Protein AF-A0A2D4KUV8-F1 (afdb_monomer_lite)

Structure (mmCIF, N/CA/C/O backbone):
data_AF-A0A2D4KUV8-F1
#
_entry.id   AF-A0A2D4KUV8-F1
#
loop_
_atom_site.group_PDB
_atom_site.id
_atom_site.type_symbol
_atom_site.label_atom_id
_atom_site.label_alt_id
_atom_site.label_comp_id
_atom_site.label_asym_id
_atom_site.label_entity_id
_atom_site.label_seq_id
_atom_site.pdbx_PDB_ins_code
_atom_site.Cartn_x
_atom_site.Cartn_y
_atom_site.Cartn_z
_atom_site.occupancy
_atom_site.B_iso_or_equiv
_atom_site.auth_seq_id
_atom_site.auth_comp_id
_atom_site.auth_asym_id
_atom_site.auth_atom_id
_atom_site.pdbx_PDB_model_num
ATOM 1 N N . LEU A 1 1 ? 10.136 -11.505 -9.292 1.00 86.12 1 LEU A N 1
ATOM 2 C CA . LEU A 1 1 ? 10.443 -11.814 -10.710 1.00 86.12 1 LEU A CA 1
ATOM 3 C C . LEU A 1 1 ? 11.709 -11.062 -11.087 1.00 86.12 1 LEU A C 1
ATOM 5 O O . LEU A 1 1 ? 11.709 -9.842 -10.9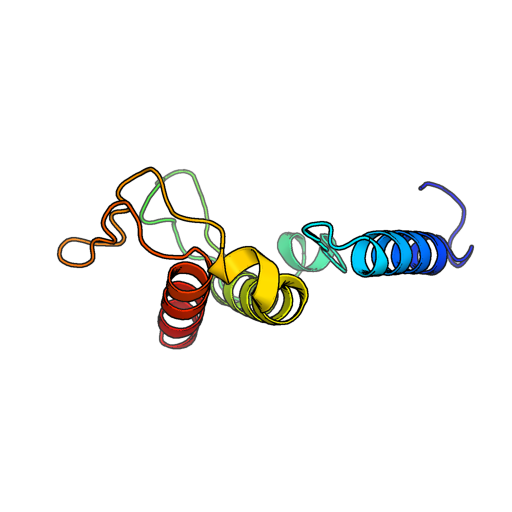74 1.00 86.12 1 LEU A O 1
ATOM 9 N N . TYR A 1 2 ? 12.777 -11.758 -11.469 1.00 92.88 2 TYR A N 1
ATOM 10 C CA . TYR A 1 2 ? 14.025 -11.137 -11.931 1.00 92.88 2 TYR A CA 1
ATOM 11 C C . TYR A 1 2 ? 14.192 -11.373 -13.438 1.00 92.88 2 TYR A C 1
ATOM 13 O O . TYR A 1 2 ? 13.542 -12.250 -13.998 1.00 92.88 2 TYR A O 1
ATOM 21 N N . GLY A 1 3 ? 15.003 -10.554 -14.106 1.00 93.31 3 GLY A N 1
ATOM 22 C CA . GLY A 1 3 ? 15.257 -10.666 -15.545 1.00 93.31 3 GLY A CA 1
ATOM 23 C C . GLY A 1 3 ? 15.629 -9.325 -16.168 1.00 93.31 3 GLY A C 1
ATOM 24 O O . GLY A 1 3 ? 15.427 -8.277 -15.546 1.00 93.31 3 GLY A O 1
ATOM 25 N N . GLU A 1 4 ? 16.121 -9.348 -17.404 1.00 95.00 4 GLU A N 1
ATOM 26 C CA . GLU A 1 4 ? 16.607 -8.166 -18.133 1.00 95.00 4 GLU A CA 1
ATOM 27 C C . GLU A 1 4 ? 15.555 -7.058 -18.254 1.00 95.00 4 GLU A C 1
ATOM 29 O O . GLU A 1 4 ? 14.352 -7.295 -18.107 1.00 95.00 4 GLU A O 1
ATOM 34 N N . LYS A 1 5 ? 15.976 -5.817 -18.501 1.00 91.12 5 LYS A N 1
ATOM 35 C CA . LYS A 1 5 ? 15.036 -4.697 -18.644 1.00 91.12 5 LYS A CA 1
ATOM 36 C C . LYS A 1 5 ? 14.046 -4.982 -19.787 1.00 91.12 5 LYS A C 1
ATOM 38 O O . LYS A 1 5 ? 14.404 -5.576 -20.792 1.00 91.12 5 LYS A O 1
ATOM 43 N N . THR A 1 6 ? 12.784 -4.589 -19.605 1.00 89.56 6 THR A N 1
ATOM 44 C CA . THR A 1 6 ? 11.735 -4.706 -20.645 1.00 89.56 6 THR A CA 1
ATOM 45 C C . THR A 1 6 ? 11.283 -6.142 -20.983 1.00 89.56 6 THR A C 1
ATOM 47 O O . THR A 1 6 ? 10.494 -6.345 -21.892 1.00 89.56 6 THR A O 1
ATOM 50 N N . THR A 1 7 ? 11.637 -7.148 -20.178 1.00 92.56 7 THR A N 1
ATOM 51 C CA . THR A 1 7 ? 11.179 -8.551 -20.349 1.00 92.56 7 THR A CA 1
ATOM 52 C C . THR A 1 7 ? 9.745 -8.841 -19.868 1.00 92.56 7 THR A C 1
ATOM 54 O O . THR A 1 7 ? 9.396 -9.981 -19.588 1.00 92.56 7 THR A O 1
ATOM 57 N N . GLY A 1 8 ? 8.894 -7.823 -19.698 1.00 92.81 8 GLY A N 1
ATOM 58 C CA . GLY A 1 8 ? 7.480 -8.029 -19.336 1.00 92.81 8 GLY A CA 1
ATOM 59 C C . GLY A 1 8 ? 7.202 -8.478 -17.892 1.00 92.81 8 GLY A C 1
ATOM 60 O O . GLY A 1 8 ? 6.067 -8.815 -17.574 1.00 92.81 8 GLY A O 1
ATOM 61 N N . LYS A 1 9 ? 8.185 -8.441 -16.981 1.00 94.62 9 LYS A N 1
ATOM 62 C CA . LYS A 1 9 ? 8.012 -8.821 -15.557 1.00 94.62 9 LYS A CA 1
ATOM 63 C C . LYS A 1 9 ? 6.796 -8.167 -14.889 1.00 94.62 9 LYS A C 1
ATOM 65 O O . LYS A 1 9 ? 6.044 -8.837 -14.187 1.00 94.62 9 LYS A O 1
ATOM 70 N N . THR A 1 10 ? 6.596 -6.871 -15.128 1.00 92.44 10 THR A N 1
ATOM 71 C CA . THR A 1 10 ? 5.448 -6.121 -14.596 1.00 92.44 10 THR A CA 1
ATOM 72 C C . THR A 1 10 ? 4.126 -6.626 -15.172 1.00 92.44 10 THR A C 1
ATOM 74 O O . THR A 1 10 ? 3.143 -6.717 -14.446 1.00 92.44 10 THR A O 1
ATOM 77 N N . MET A 1 11 ? 4.107 -7.016 -16.450 1.00 94.06 11 MET A N 1
ATOM 78 C CA . MET A 1 11 ? 2.919 -7.572 -17.102 1.00 94.06 11 MET A CA 1
ATOM 79 C C . MET A 1 11 ? 2.534 -8.921 -16.494 1.00 94.06 11 MET A C 1
ATOM 81 O O . MET A 1 11 ? 1.366 -9.149 -16.194 1.00 94.06 11 MET A O 1
ATOM 85 N N . VAL A 1 12 ? 3.520 -9.788 -16.241 1.00 94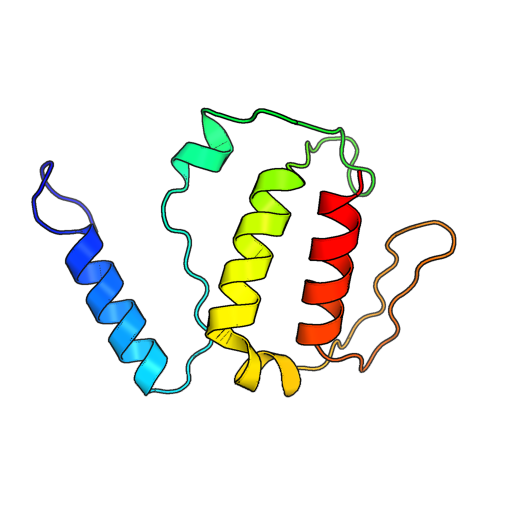.88 12 VAL A N 1
ATOM 86 C CA . VAL A 1 12 ? 3.292 -11.077 -15.571 1.00 94.88 12 VAL A CA 1
ATOM 87 C C . VAL A 1 12 ? 2.741 -10.862 -14.161 1.00 94.88 12 VAL A C 1
ATOM 89 O O . VAL A 1 12 ? 1.760 -11.498 -13.788 1.00 94.88 12 VAL A O 1
ATOM 92 N N . LEU A 1 13 ? 3.309 -9.923 -13.396 1.00 93.88 13 LEU A N 1
ATOM 93 C CA . LEU A 1 13 ? 2.782 -9.576 -12.074 1.00 93.88 13 LEU A CA 1
ATOM 94 C C . LEU A 1 13 ? 1.331 -9.074 -12.156 1.00 93.88 13 LEU A C 1
ATOM 96 O O . LEU A 1 13 ? 0.491 -9.523 -11.382 1.00 93.88 13 LEU A O 1
ATOM 100 N N . CYS A 1 14 ? 1.026 -8.186 -13.105 1.00 93.44 14 CYS A N 1
ATOM 101 C CA . CYS A 1 14 ? -0.326 -7.670 -13.318 1.00 93.44 14 CYS A CA 1
ATOM 102 C C . CYS A 1 14 ? -1.314 -8.790 -13.685 1.00 93.44 14 CYS A C 1
ATOM 104 O O . CYS A 1 14 ? -2.423 -8.833 -13.154 1.00 93.44 14 CYS A O 1
ATOM 106 N N . HIS A 1 15 ? -0.891 -9.746 -14.517 1.00 95.06 15 HIS A N 1
ATOM 107 C CA . HIS A 1 15 ? -1.695 -10.915 -14.863 1.00 95.06 15 HIS A CA 1
ATOM 108 C C . HIS A 1 15 ? -2.026 -11.769 -13.631 1.00 95.06 15 HIS A C 1
ATOM 110 O O . HIS A 1 15 ? -3.191 -12.110 -13.420 1.00 95.06 15 HIS A O 1
ATOM 116 N N . THR A 1 16 ? -1.036 -12.051 -12.778 1.00 94.69 16 THR A N 1
ATOM 117 C CA . THR A 1 16 ? -1.250 -12.785 -11.520 1.00 94.69 16 THR A CA 1
ATOM 118 C C . THR A 1 16 ? -2.178 -12.024 -10.578 1.00 94.69 16 THR A C 1
ATOM 120 O O . THR A 1 16 ? -3.095 -12.614 -10.013 1.00 94.69 16 THR A O 1
ATOM 123 N N . VAL A 1 17 ? -1.993 -10.708 -10.441 1.00 94.19 17 VAL A N 1
ATOM 124 C CA . VAL A 1 17 ? -2.866 -9.857 -9.619 1.00 94.19 17 VAL A CA 1
ATOM 125 C C . VAL A 1 17 ? -4.309 -9.916 -10.117 1.00 94.19 17 VAL A C 1
ATOM 127 O O . VAL A 1 17 ? -5.219 -10.124 -9.320 1.00 94.19 17 VAL A O 1
ATOM 130 N N . HIS A 1 18 ? -4.530 -9.800 -11.426 1.00 94.25 18 HIS A N 1
ATOM 131 C CA . HIS A 1 18 ? -5.862 -9.905 -12.019 1.00 94.25 18 HIS A CA 1
ATOM 132 C C . HIS A 1 18 ? -6.480 -11.300 -11.829 1.00 94.25 18 HIS A C 1
ATOM 134 O O . HIS A 1 18 ? -7.677 -11.411 -11.561 1.00 94.25 18 HIS A O 1
ATOM 140 N N . TYR A 1 19 ? -5.683 -12.367 -11.917 1.00 95.44 19 TYR A N 1
ATOM 141 C CA . TYR A 1 19 ? -6.151 -13.716 -11.605 1.00 95.44 19 TYR A CA 1
ATOM 142 C C . TYR A 1 19 ? -6.615 -13.828 -10.144 1.00 95.44 19 TYR A C 1
ATOM 144 O O . TYR A 1 19 ? -7.730 -14.282 -9.893 1.00 95.44 19 TYR A O 1
ATOM 152 N N . CYS A 1 20 ? -5.821 -13.335 -9.188 1.00 93.62 20 CYS A N 1
ATOM 153 C CA . CYS A 1 20 ? -6.197 -13.303 -7.771 1.00 93.62 20 CYS A CA 1
ATOM 154 C C . CYS A 1 20 ? -7.434 -12.424 -7.513 1.00 93.62 20 CYS A C 1
ATOM 156 O O . CYS A 1 20 ? -8.290 -12.792 -6.708 1.00 93.62 20 CYS A O 1
ATOM 158 N N . ALA A 1 21 ? -7.575 -11.309 -8.238 1.00 91.38 21 ALA A N 1
ATOM 159 C CA . ALA A 1 21 ? -8.749 -10.440 -8.163 1.00 91.38 21 ALA A CA 1
ATOM 160 C C . ALA A 1 21 ? -10.040 -11.186 -8.502 1.00 91.38 21 ALA A C 1
ATOM 162 O O . ALA A 1 21 ? -11.038 -11.058 -7.797 1.00 91.38 21 ALA A O 1
ATOM 163 N N . ARG A 1 22 ? -10.011 -12.013 -9.555 1.00 92.81 22 ARG A N 1
ATOM 164 C CA . ARG A 1 22 ? -11.167 -12.827 -9.961 1.00 92.81 22 ARG A CA 1
ATOM 165 C C . ARG A 1 22 ? -11.543 -13.895 -8.938 1.00 92.81 22 ARG A C 1
ATOM 167 O O . ARG A 1 22 ? -12.694 -14.310 -8.907 1.00 92.81 22 ARG A O 1
ATOM 174 N N . GLN A 1 23 ? -10.594 -14.322 -8.111 1.00 93.06 23 GLN A N 1
ATOM 175 C CA . GLN A 1 23 ? -10.813 -15.307 -7.051 1.00 93.06 23 GLN A CA 1
ATOM 176 C C . GLN A 1 23 ? -11.286 -14.671 -5.731 1.00 93.06 23 GLN A C 1
ATOM 178 O O . GLN A 1 23 ? -11.381 -15.370 -4.726 1.00 93.06 23 GLN A O 1
ATOM 183 N N . ASN A 1 24 ? -11.582 -13.364 -5.711 1.00 90.25 24 ASN A N 1
ATOM 184 C CA . ASN A 1 24 ? -11.959 -12.597 -4.516 1.00 90.25 24 ASN A CA 1
ATOM 185 C C . ASN A 1 24 ? -10.891 -12.593 -3.409 1.00 90.25 24 ASN A C 1
ATOM 187 O O . ASN A 1 24 ? -11.212 -12.623 -2.220 1.00 90.25 24 ASN A O 1
ATOM 191 N N . TRP A 1 25 ? -9.611 -12.552 -3.781 1.00 92.44 25 TRP A N 1
ATOM 192 C CA . TRP A 1 25 ? -8.530 -12.377 -2.811 1.00 92.44 25 TRP A CA 1
ATOM 193 C C . TRP A 1 25 ? -8.352 -10.898 -2.464 1.00 92.44 25 TRP A C 1
ATOM 195 O O . TRP A 1 25 ? -8.621 -10.024 -3.287 1.00 92.44 25 TRP A O 1
ATOM 205 N N . VAL A 1 26 ? -7.845 -10.615 -1.260 1.00 91.06 26 VAL A N 1
ATOM 206 C CA . VAL A 1 26 ? -7.421 -9.258 -0.887 1.00 91.06 26 VAL A CA 1
ATOM 207 C C . VAL A 1 26 ? -6.100 -8.947 -1.587 1.00 91.06 26 VAL A C 1
ATOM 209 O O . VAL A 1 26 ? -5.100 -9.639 -1.395 1.00 91.06 26 VAL A O 1
ATOM 212 N N . ILE A 1 27 ? -6.095 -7.898 -2.403 1.00 92.62 27 ILE A N 1
ATOM 213 C CA . ILE A 1 27 ? -4.956 -7.497 -3.223 1.00 92.62 27 ILE A CA 1
ATOM 214 C C . ILE A 1 27 ? -4.242 -6.321 -2.574 1.00 92.62 27 ILE A C 1
ATOM 216 O O . ILE A 1 27 ? -4.762 -5.208 -2.510 1.00 92.62 27 ILE A O 1
ATOM 220 N N . VAL A 1 28 ? -2.995 -6.547 -2.184 1.00 92.62 28 VAL A N 1
ATOM 221 C CA . VAL A 1 28 ? -2.080 -5.501 -1.724 1.00 92.62 28 VAL A CA 1
ATOM 222 C C . VAL A 1 28 ? -1.062 -5.266 -2.837 1.00 92.62 28 VAL A C 1
ATOM 224 O O . VAL A 1 28 ? -0.029 -5.930 -2.904 1.00 92.62 28 VAL A O 1
ATOM 227 N N . HIS A 1 29 ? -1.384 -4.371 -3.773 1.00 92.19 29 HIS A N 1
ATOM 228 C CA . HIS A 1 29 ? -0.506 -4.064 -4.902 1.00 92.19 29 HIS A CA 1
ATOM 229 C C . HIS A 1 29 ? 0.278 -2.771 -4.660 1.00 92.19 29 HIS A C 1
ATOM 231 O O . HIS A 1 29 ? -0.300 -1.730 -4.351 1.00 92.19 29 HIS A O 1
ATOM 237 N N . ILE A 1 30 ? 1.599 -2.840 -4.832 1.00 91.19 30 ILE A N 1
ATOM 238 C CA . ILE A 1 30 ? 2.502 -1.686 -4.813 1.00 91.19 30 ILE A CA 1
ATOM 239 C C . ILE A 1 30 ? 3.074 -1.549 -6.231 1.00 91.19 30 ILE A C 1
ATOM 241 O O . ILE A 1 30 ? 3.818 -2.437 -6.656 1.00 91.19 30 ILE A O 1
ATOM 245 N N . PRO A 1 31 ? 2.710 -0.495 -6.985 1.00 86.94 31 PRO A N 1
ATOM 246 C CA . PRO A 1 31 ? 3.080 -0.377 -8.394 1.00 86.94 31 PRO A CA 1
ATOM 247 C C . PRO A 1 31 ? 4.575 -0.096 -8.594 1.00 86.94 31 PRO A C 1
ATOM 249 O O . PRO A 1 31 ? 5.189 -0.669 -9.492 1.00 86.94 31 PRO A O 1
ATOM 252 N N . ASP A 1 32 ? 5.170 0.754 -7.754 1.00 87.38 32 ASP A N 1
ATOM 253 C CA . ASP A 1 32 ? 6.606 1.025 -7.769 1.00 87.38 32 ASP A CA 1
ATOM 254 C C . ASP A 1 32 ? 7.094 1.465 -6.383 1.00 87.38 32 ASP A C 1
ATOM 256 O O . ASP A 1 32 ? 6.766 2.551 -5.911 1.00 87.38 32 ASP A O 1
ATOM 260 N N . ALA A 1 33 ? 7.910 0.627 -5.743 1.00 89.00 33 ALA A N 1
ATOM 261 C CA . ALA A 1 33 ? 8.504 0.936 -4.444 1.00 89.00 33 ALA A CA 1
ATOM 262 C C . ALA A 1 33 ? 9.574 2.041 -4.522 1.00 89.00 33 ALA A C 1
ATOM 264 O O . ALA A 1 33 ? 9.888 2.665 -3.511 1.00 89.00 33 ALA A O 1
ATOM 265 N N . HIS A 1 34 ? 10.137 2.322 -5.705 1.00 87.88 34 HIS A N 1
ATOM 266 C CA . HIS A 1 34 ? 11.152 3.369 -5.845 1.00 87.88 34 HIS A CA 1
ATOM 267 C C . HIS A 1 34 ? 10.583 4.767 -5.601 1.00 87.88 34 HIS A C 1
ATOM 269 O O . HIS A 1 34 ? 11.328 5.642 -5.158 1.00 87.88 34 HIS A O 1
ATOM 275 N N . LEU A 1 35 ? 9.287 4.976 -5.855 1.00 85.31 35 LEU A N 1
ATOM 276 C CA . LEU A 1 35 ? 8.616 6.253 -5.604 1.00 85.31 35 LEU A CA 1
ATOM 277 C C . LEU A 1 35 ? 8.683 6.638 -4.123 1.00 85.31 35 LEU A C 1
ATOM 279 O O . LEU A 1 35 ? 8.947 7.795 -3.813 1.00 85.31 35 LEU A O 1
ATOM 283 N N . TRP A 1 36 ? 8.554 5.657 -3.228 1.00 87.12 36 TRP A N 1
ATOM 284 C CA . TRP A 1 36 ? 8.574 5.861 -1.777 1.00 87.12 36 TRP A CA 1
ATOM 285 C C . TRP A 1 36 ? 9.977 6.090 -1.209 1.00 87.12 36 TRP A C 1
ATOM 287 O O . TRP A 1 36 ? 10.118 6.558 -0.086 1.00 87.12 36 TRP A O 1
ATOM 297 N N . VAL A 1 37 ? 11.027 5.761 -1.967 1.00 86.12 37 VAL A N 1
ATOM 298 C CA . VAL A 1 37 ? 12.417 5.839 -1.484 1.00 86.12 37 VAL A CA 1
ATOM 299 C C . VAL A 1 37 ? 13.189 6.994 -2.119 1.00 86.12 37 VAL A C 1
ATOM 301 O O . VAL A 1 37 ? 14.057 7.573 -1.472 1.00 86.12 37 VAL A O 1
ATOM 304 N N . LYS A 1 38 ? 12.924 7.323 -3.390 1.00 82.12 38 LYS A N 1
ATOM 305 C CA . LYS A 1 38 ? 13.761 8.262 -4.159 1.00 82.12 38 LYS A CA 1
ATOM 306 C C . LYS A 1 38 ? 13.166 9.658 -4.330 1.00 82.12 38 LYS A C 1
ATOM 308 O O . LYS A 1 38 ? 13.934 10.604 -4.441 1.00 82.12 38 LYS A O 1
ATOM 313 N N . ASN A 1 39 ? 11.840 9.795 -4.367 1.00 71.38 39 ASN A N 1
ATOM 314 C CA . ASN A 1 39 ? 11.158 11.050 -4.716 1.00 71.38 39 ASN A CA 1
ATOM 315 C C . ASN A 1 39 ? 10.188 11.497 -3.614 1.00 71.38 39 ASN A C 1
ATOM 317 O O . ASN A 1 39 ? 9.045 11.872 -3.875 1.00 71.38 39 ASN A O 1
ATOM 321 N N . CYS A 1 40 ? 10.659 11.447 -2.374 1.00 75.31 40 CYS A N 1
ATOM 322 C CA . CYS A 1 40 ? 9.888 11.782 -1.186 1.00 75.31 40 CYS A CA 1
ATOM 323 C C . CYS A 1 40 ? 9.772 13.306 -1.075 1.00 75.31 40 CYS A C 1
ATOM 325 O O . CYS A 1 40 ? 10.723 13.965 -0.659 1.00 75.31 40 CYS A O 1
ATOM 327 N N . LYS A 1 41 ? 8.638 13.875 -1.494 1.00 71.62 41 LYS A N 1
ATOM 328 C CA . LYS A 1 41 ? 8.436 15.333 -1.462 1.00 71.62 41 LYS A CA 1
ATOM 329 C C . LYS A 1 41 ? 8.202 15.861 -0.050 1.00 71.62 41 LYS A C 1
ATOM 331 O O . LYS A 1 41 ? 8.728 16.909 0.300 1.00 71.62 41 LYS A O 1
ATOM 336 N N . GLU A 1 42 ? 7.444 15.116 0.745 1.00 78.56 42 GLU A N 1
ATOM 337 C CA . GLU A 1 42 ? 7.036 15.502 2.093 1.00 78.56 42 GLU A CA 1
ATOM 338 C C . GLU A 1 42 ? 7.313 14.334 3.035 1.00 78.56 42 GLU A C 1
ATOM 340 O O . GLU A 1 42 ? 6.671 13.286 2.967 1.00 78.56 42 GLU A O 1
ATOM 345 N N . LEU A 1 43 ? 8.343 14.507 3.863 1.00 83.38 43 LEU A N 1
ATOM 346 C CA . LEU A 1 43 ? 8.705 13.593 4.937 1.00 83.38 43 LEU A CA 1
ATOM 347 C C . LEU A 1 43 ? 8.412 14.295 6.254 1.00 83.38 43 LEU A C 1
ATOM 349 O O . LEU A 1 43 ? 8.994 15.343 6.542 1.00 83.38 43 LEU A O 1
ATOM 353 N N . LEU A 1 44 ? 7.525 13.710 7.047 1.00 84.50 44 LEU A N 1
ATOM 354 C CA . LEU A 1 44 ? 7.160 14.230 8.357 1.00 84.50 44 LEU A CA 1
ATOM 355 C C . LEU A 1 44 ? 7.707 13.305 9.444 1.00 84.50 44 LEU A C 1
ATOM 357 O O . LEU A 1 44 ? 7.691 12.091 9.267 1.00 84.50 44 LEU A O 1
ATOM 361 N N . PRO A 1 45 ? 8.201 13.827 10.577 1.00 85.69 45 PRO A N 1
ATOM 362 C CA . PRO A 1 45 ? 8.532 12.979 11.713 1.00 85.69 45 PRO A CA 1
ATOM 363 C C . PRO A 1 45 ? 7.267 12.285 12.215 1.00 85.69 45 PRO A C 1
ATOM 365 O O . PRO A 1 45 ? 6.245 12.937 12.442 1.00 85.69 45 PRO A O 1
ATOM 368 N N . SER A 1 46 ? 7.338 10.969 12.399 1.00 84.44 46 SER A N 1
ATOM 369 C CA . SER A 1 46 ? 6.161 10.203 12.786 1.00 84.44 46 SER A CA 1
ATOM 370 C C . SER A 1 46 ? 5.724 10.535 14.209 1.00 84.44 46 SER A C 1
ATOM 372 O O . SER A 1 46 ? 6.520 10.551 15.154 1.00 84.44 46 SER A O 1
ATOM 374 N N . SER A 1 47 ? 4.423 10.769 14.374 1.00 81.19 47 SER A N 1
ATOM 375 C CA . SER A 1 47 ? 3.799 11.013 15.677 1.00 81.19 47 SER A CA 1
ATOM 376 C C . SER A 1 47 ? 3.712 9.740 16.527 1.00 81.19 47 SER A C 1
ATOM 378 O O . SER A 1 47 ? 3.728 9.819 17.757 1.00 81.19 47 SER A O 1
ATOM 380 N N . TYR A 1 48 ? 3.668 8.569 15.881 1.00 79.69 48 TYR A N 1
ATOM 381 C CA . TYR A 1 48 ? 3.597 7.264 16.536 1.00 79.69 48 TYR A CA 1
ATOM 382 C C . TYR A 1 48 ? 4.977 6.743 16.951 1.00 79.69 48 TYR A C 1
ATOM 384 O O . TYR A 1 48 ? 5.139 6.211 18.050 1.00 79.69 48 TYR A O 1
ATOM 392 N N . ASN A 1 49 ? 5.990 6.908 16.094 1.00 83.94 49 ASN A N 1
ATOM 393 C CA . ASN A 1 49 ? 7.350 6.465 16.385 1.00 83.94 49 ASN A CA 1
ATOM 394 C C . ASN A 1 49 ? 8.378 7.537 16.011 1.00 83.94 49 ASN A C 1
ATOM 396 O O . ASN A 1 49 ? 8.656 7.764 14.841 1.00 83.94 49 ASN A O 1
ATOM 400 N N . LYS A 1 50 ? 9.027 8.117 17.021 1.00 83.75 50 LYS A N 1
ATOM 401 C CA . LYS A 1 50 ? 9.976 9.228 16.854 1.00 83.75 50 LYS A CA 1
ATOM 402 C C . LYS A 1 50 ? 11.210 8.904 16.000 1.00 83.75 50 LYS A C 1
ATOM 404 O O . LYS A 1 50 ? 11.879 9.830 15.558 1.00 83.75 50 LYS A O 1
ATOM 409 N N . GLU A 1 51 ? 11.523 7.629 15.774 1.00 90.38 51 GLU A N 1
ATOM 410 C CA . GLU A 1 51 ? 12.644 7.197 14.923 1.00 90.38 51 GLU A CA 1
ATOM 411 C C . GLU A 1 51 ? 12.252 7.045 13.443 1.00 90.38 51 GLU A C 1
ATOM 413 O O . GLU A 1 51 ? 13.092 6.701 12.611 1.00 90.38 51 GLU A O 1
ATOM 418 N N . ARG A 1 52 ? 10.976 7.263 13.099 1.00 87.75 52 ARG A N 1
ATOM 419 C CA . ARG A 1 52 ? 10.434 7.052 11.751 1.00 87.75 52 ARG A CA 1
ATOM 420 C C . ARG A 1 52 ? 10.006 8.357 11.095 1.00 87.75 52 ARG A C 1
ATOM 422 O O . ARG A 1 52 ? 9.666 9.333 11.762 1.00 87.75 52 ARG A O 1
ATOM 429 N N . LEU A 1 53 ? 10.005 8.330 9.767 1.00 87.00 53 LEU A N 1
ATOM 430 C CA . LEU A 1 53 ? 9.461 9.383 8.924 1.00 87.00 53 LEU A CA 1
ATOM 431 C C . LEU A 1 53 ? 8.248 8.839 8.172 1.00 87.00 53 LEU A C 1
ATOM 433 O O . LEU A 1 53 ? 8.317 7.750 7.599 1.00 87.00 53 LEU A O 1
ATOM 437 N N . ASP A 1 54 ? 7.181 9.621 8.162 1.00 87.44 54 ASP A N 1
ATOM 438 C CA . ASP A 1 54 ? 5.926 9.331 7.489 1.00 87.44 54 ASP A CA 1
ATOM 439 C C . ASP A 1 54 ? 5.843 10.105 6.164 1.00 87.44 54 ASP A C 1
ATOM 441 O O . ASP A 1 54 ? 6.416 11.188 6.009 1.00 87.44 54 ASP A O 1
ATOM 445 N N . GLN A 1 55 ? 5.133 9.521 5.198 1.00 88.75 55 GLN A N 1
ATOM 446 C CA . GLN A 1 55 ? 4.930 10.057 3.848 1.00 88.75 55 GLN A CA 1
ATOM 447 C C . GLN A 1 55 ? 3.430 10.145 3.545 1.00 88.75 55 GLN A C 1
ATOM 449 O O . GLN A 1 55 ? 2.907 9.281 2.833 1.00 88.75 55 GLN A O 1
ATOM 454 N N . PRO A 1 56 ? 2.724 11.162 4.069 1.00 86.19 56 PRO A N 1
ATOM 455 C CA . PRO A 1 56 ? 1.261 11.213 4.019 1.00 86.19 56 PRO A CA 1
ATOM 456 C C . PRO A 1 56 ? 0.720 11.226 2.582 1.00 86.19 56 PRO A C 1
ATOM 458 O O . PRO A 1 56 ? -0.202 10.491 2.255 1.00 86.19 56 PRO A O 1
ATOM 461 N N . VAL A 1 57 ? 1.348 11.971 1.665 1.00 85.56 57 VAL A N 1
ATOM 462 C CA . VAL A 1 57 ? 0.875 12.078 0.271 1.00 85.56 57 VAL A CA 1
ATOM 463 C C . VAL A 1 57 ? 0.907 10.734 -0.464 1.00 85.56 57 VAL A C 1
ATOM 465 O O . VAL A 1 57 ? -0.044 10.366 -1.162 1.00 85.56 57 VAL A O 1
ATOM 468 N N . GLU A 1 58 ? 2.002 9.984 -0.329 1.00 87.25 58 GLU A N 1
ATOM 469 C CA . GLU A 1 58 ? 2.138 8.679 -0.985 1.00 87.25 58 GLU A CA 1
ATOM 470 C C . GLU A 1 58 ? 1.290 7.610 -0.284 1.00 87.25 58 GLU A C 1
ATOM 472 O O . GLU A 1 58 ? 0.698 6.764 -0.965 1.00 87.25 58 GLU A O 1
ATOM 477 N N . ALA A 1 59 ? 1.169 7.684 1.047 1.00 88.12 59 ALA A N 1
ATOM 478 C CA . ALA A 1 59 ? 0.301 6.818 1.838 1.00 88.12 59 ALA A CA 1
ATOM 479 C C . ALA A 1 59 ? -1.174 6.997 1.448 1.00 88.12 59 ALA A C 1
ATOM 481 O O . ALA A 1 59 ? -1.811 6.022 1.042 1.00 88.12 59 ALA A O 1
ATOM 482 N N . ALA A 1 60 ? -1.689 8.229 1.430 1.00 87.69 60 ALA A N 1
ATOM 483 C CA . ALA A 1 60 ? -3.059 8.540 1.027 1.00 87.69 60 ALA A CA 1
ATOM 484 C C . ALA A 1 60 ? -3.361 8.106 -0.416 1.00 87.69 60 ALA A C 1
ATOM 486 O O . ALA A 1 60 ? -4.394 7.486 -0.699 1.00 87.69 60 ALA A O 1
ATOM 487 N N . LYS A 1 61 ? -2.439 8.372 -1.351 1.00 88.31 61 LYS A N 1
ATOM 488 C CA . LYS A 1 61 ? -2.575 7.952 -2.754 1.00 88.31 61 LYS A CA 1
ATOM 489 C C . LYS A 1 61 ? -2.635 6.431 -2.887 1.00 88.31 61 LYS A C 1
ATOM 491 O O . LYS A 1 61 ? -3.429 5.911 -3.677 1.00 88.31 61 LYS A O 1
ATOM 496 N N . TRP A 1 62 ? -1.800 5.714 -2.140 1.00 90.75 62 TRP A N 1
ATOM 497 C CA . TRP A 1 62 ? -1.816 4.257 -2.128 1.00 90.75 62 TRP A CA 1
ATOM 498 C C . TRP A 1 62 ? -3.096 3.711 -1.483 1.00 90.75 62 TRP A C 1
ATOM 500 O O . TRP A 1 62 ? -3.747 2.848 -2.079 1.00 90.75 62 TRP A O 1
ATOM 510 N N . LEU A 1 63 ? -3.513 4.269 -0.342 1.00 90.38 63 LEU A N 1
ATOM 511 C CA . LEU A 1 63 ? -4.740 3.897 0.363 1.00 90.38 63 LEU A CA 1
ATOM 512 C C . LEU A 1 63 ? -5.975 4.057 -0.524 1.00 90.38 63 LEU A C 1
ATOM 514 O O . LEU A 1 63 ? -6.777 3.132 -0.605 1.00 90.38 63 LEU A O 1
ATOM 518 N N . LYS A 1 64 ? -6.089 5.155 -1.279 1.00 90.31 64 LYS A N 1
ATOM 519 C CA . LYS A 1 64 ? -7.191 5.366 -2.233 1.00 90.31 64 LYS A CA 1
ATOM 520 C C . LYS A 1 64 ? -7.281 4.265 -3.299 1.00 90.31 64 LYS A C 1
ATOM 522 O O . LYS A 1 64 ? -8.371 3.812 -3.657 1.00 90.31 64 LYS A O 1
ATOM 527 N N . ASN A 1 65 ? -6.141 3.820 -3.824 1.00 90.31 65 ASN A N 1
ATOM 528 C CA . ASN A 1 65 ? -6.111 2.722 -4.794 1.00 90.31 65 ASN A CA 1
ATOM 529 C C . ASN A 1 65 ? -6.454 1.383 -4.128 1.00 90.31 65 ASN A C 1
ATOM 531 O O . ASN A 1 65 ? -7.166 0.557 -4.709 1.00 90.31 65 ASN A O 1
ATOM 535 N N . PHE A 1 66 ? -5.975 1.175 -2.902 1.00 91.38 66 PHE A N 1
ATOM 536 C CA . PHE A 1 66 ? -6.238 -0.023 -2.116 1.00 91.38 66 PHE A CA 1
ATOM 537 C C . PHE A 1 66 ? -7.725 -0.171 -1.759 1.00 91.38 66 PHE A C 1
ATOM 539 O O . PHE A 1 66 ? -8.283 -1.257 -1.953 1.00 91.38 66 PHE A O 1
ATOM 546 N N . THR A 1 67 ? -8.383 0.907 -1.319 1.00 90.38 67 THR A N 1
ATOM 547 C CA . THR A 1 67 ? -9.824 0.925 -1.019 1.00 90.38 67 THR A CA 1
ATOM 548 C C . THR A 1 67 ? -10.655 0.684 -2.271 1.00 90.38 67 THR A C 1
ATOM 550 O O . THR A 1 67 ? -11.536 -0.172 -2.260 1.00 90.38 67 THR A O 1
ATOM 553 N N . THR A 1 68 ? -10.316 1.339 -3.385 1.00 90.12 68 THR A N 1
ATOM 554 C CA . THR A 1 68 ? -11.008 1.143 -4.671 1.00 90.12 68 THR A CA 1
ATOM 555 C C . THR A 1 68 ? -10.906 -0.307 -5.159 1.00 90.12 68 THR A C 1
ATOM 557 O O . THR A 1 68 ? -11.882 -0.869 -5.653 1.00 90.12 68 THR A O 1
ATOM 560 N N . THR A 1 69 ? -9.741 -0.940 -4.993 1.00 89.38 69 THR A N 1
ATOM 561 C CA . THR A 1 69 ? -9.503 -2.318 -5.459 1.00 89.38 69 THR A CA 1
ATOM 562 C C . THR A 1 69 ? -10.215 -3.356 -4.589 1.00 89.38 69 THR A C 1
ATOM 564 O O . THR A 1 69 ? -10.744 -4.337 -5.107 1.00 89.38 69 THR A O 1
ATOM 567 N N . ASN A 1 70 ? -10.250 -3.148 -3.269 1.00 91.19 70 ASN A N 1
ATOM 568 C CA . ASN A 1 70 ? -10.683 -4.165 -2.306 1.00 91.19 70 ASN A CA 1
ATOM 569 C C . ASN A 1 70 ? -11.989 -3.833 -1.577 1.00 91.19 70 ASN A C 1
ATOM 571 O O . ASN A 1 70 ? -12.369 -4.579 -0.676 1.00 91.19 70 ASN A O 1
ATOM 575 N N . GLY A 1 71 ? -12.689 -2.752 -1.932 1.00 86.19 71 GLY A N 1
ATOM 576 C CA . GLY A 1 71 ? -13.759 -2.172 -1.109 1.00 86.19 71 GLY A CA 1
ATOM 577 C C . GLY A 1 71 ? -14.808 -3.173 -0.610 1.00 86.19 71 GLY A C 1
ATOM 578 O O . GLY A 1 71 ? -15.155 -3.173 0.569 1.00 86.19 71 GLY A O 1
ATOM 579 N N . LYS A 1 72 ? -15.232 -4.116 -1.462 1.00 87.50 72 LYS A N 1
ATOM 580 C CA . LYS A 1 72 ? -16.194 -5.172 -1.086 1.00 87.50 72 LYS A CA 1
ATOM 581 C C . LYS A 1 72 ? -15.688 -6.094 0.031 1.00 87.50 72 LYS A C 1
ATOM 583 O O . LYS A 1 72 ? -16.477 -6.505 0.876 1.00 87.50 72 LYS A O 1
ATOM 588 N N . LEU A 1 73 ? -14.400 -6.438 0.019 1.00 88.44 73 LEU A N 1
ATOM 589 C CA . LEU A 1 73 ? -13.772 -7.301 1.024 1.00 88.44 73 LEU A CA 1
ATOM 590 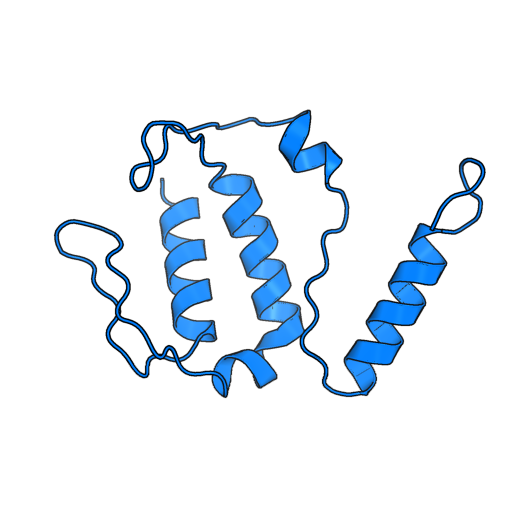C C . LEU A 1 73 ? -13.466 -6.513 2.301 1.00 88.44 73 LEU A C 1
ATOM 592 O O . LEU A 1 73 ? -13.674 -7.015 3.402 1.00 88.44 73 LEU A O 1
ATOM 596 N N . LEU A 1 74 ? -13.032 -5.258 2.162 1.00 86.31 74 LEU A N 1
ATOM 597 C CA . LEU A 1 74 ? -12.708 -4.393 3.299 1.00 86.31 74 LEU A CA 1
ATOM 598 C C . LEU A 1 74 ? -13.930 -4.045 4.154 1.00 86.31 74 LEU A C 1
ATOM 600 O O . LEU A 1 74 ? -13.800 -3.940 5.369 1.00 86.31 74 LEU A O 1
ATOM 604 N N . ALA A 1 75 ? -15.114 -3.944 3.545 1.00 86.75 75 ALA A N 1
ATOM 605 C CA . ALA A 1 75 ? -16.371 -3.750 4.269 1.00 86.75 75 ALA A CA 1
ATOM 606 C C . ALA A 1 75 ? -16.726 -4.928 5.198 1.00 86.75 75 ALA A C 1
ATOM 608 O O . ALA A 1 75 ? -17.433 -4.753 6.188 1.00 86.75 75 ALA A O 1
ATOM 609 N N . GLN A 1 76 ? -16.240 -6.137 4.897 1.00 88.19 76 GLN A N 1
ATOM 610 C CA . GLN A 1 76 ? -16.510 -7.338 5.697 1.00 88.19 76 GLN A CA 1
ATOM 611 C C . GLN A 1 76 ? -15.498 -7.523 6.834 1.00 88.19 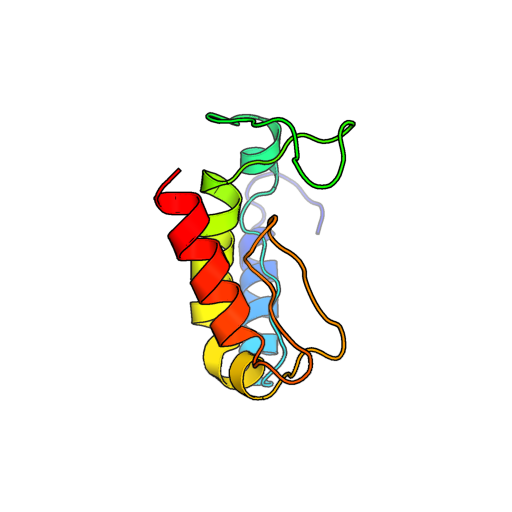76 GLN A C 1
ATOM 613 O O . GLN A 1 76 ? -15.791 -8.188 7.829 1.00 88.19 76 GLN A O 1
ATOM 618 N N . ILE A 1 77 ? -14.303 -6.945 6.696 1.00 87.44 77 ILE A N 1
ATOM 619 C CA . ILE A 1 77 ? -13.227 -7.067 7.677 1.00 87.44 77 ILE A CA 1
ATOM 620 C C . ILE A 1 77 ? -13.440 -6.027 8.775 1.00 87.44 77 ILE A C 1
ATOM 622 O O . ILE A 1 77 ? -13.496 -4.827 8.511 1.00 87.44 77 ILE A O 1
ATOM 626 N N . LYS A 1 78 ? -13.520 -6.501 10.020 1.00 88.12 78 LYS A N 1
ATOM 627 C CA . LYS A 1 78 ? -13.660 -5.656 11.209 1.00 88.12 78 LYS A CA 1
ATOM 628 C C . LYS A 1 78 ? -12.354 -5.561 11.979 1.00 88.12 78 LYS A C 1
ATOM 630 O O . LYS A 1 78 ? -11.621 -6.547 12.104 1.00 88.12 78 LYS A O 1
ATOM 635 N N . THR A 1 79 ? -12.089 -4.388 12.538 1.00 86.50 79 THR A N 1
ATOM 636 C CA . THR A 1 79 ? -10.972 -4.178 13.455 1.00 86.50 79 THR A CA 1
ATOM 637 C C . THR A 1 79 ? -11.205 -4.960 14.748 1.00 86.50 79 THR A C 1
ATOM 639 O O . THR A 1 79 ? -12.297 -4.956 15.312 1.00 86.50 79 THR A O 1
ATOM 642 N N . LYS A 1 80 ? -10.169 -5.656 15.223 1.00 85.31 80 LYS A N 1
ATOM 643 C CA . LYS A 1 80 ? -10.171 -6.339 16.532 1.00 85.31 80 LYS A CA 1
ATOM 644 C C . LYS A 1 80 ? -9.460 -5.538 17.620 1.00 85.31 80 LYS A C 1
ATOM 646 O O . LYS A 1 80 ? -9.311 -6.027 18.728 1.00 85.31 80 LYS A O 1
ATOM 651 N N . GLN A 1 81 ? -8.923 -4.379 17.259 1.00 83.62 81 GLN A N 1
ATOM 652 C CA . GLN A 1 81 ? -8.117 -3.543 18.130 1.00 83.62 81 GLN A CA 1
ATOM 653 C C . GLN A 1 81 ? -8.575 -2.100 18.005 1.00 83.62 81 GLN A C 1
ATOM 655 O O . GLN A 1 81 ? -9.001 -1.655 16.935 1.00 83.62 81 GLN A O 1
ATOM 660 N N . LYS A 1 82 ? -8.462 -1.394 19.123 1.00 85.19 82 LYS A N 1
ATOM 661 C CA . LYS A 1 82 ? -8.683 0.040 19.224 1.00 85.19 82 LYS A CA 1
ATOM 662 C C . LYS A 1 82 ? -7.465 0.796 18.689 1.00 85.19 82 LYS A C 1
ATOM 664 O O . LYS A 1 82 ? -6.346 0.554 19.141 1.00 85.19 82 LYS A O 1
ATOM 669 N N . TYR A 1 83 ? -7.685 1.732 17.770 1.00 83.81 83 TYR A N 1
ATOM 670 C CA . TYR A 1 83 ? -6.631 2.576 17.195 1.00 83.81 83 TYR A CA 1
ATOM 671 C C . TYR A 1 83 ? -6.771 4.014 17.689 1.00 83.81 83 TYR A C 1
ATOM 673 O O . TYR A 1 83 ? -7.853 4.594 17.627 1.00 83.81 83 TYR A O 1
ATOM 681 N N . VAL A 1 84 ? -5.679 4.590 18.191 1.00 82.00 84 VAL A N 1
ATOM 682 C CA . VAL A 1 84 ? -5.621 5.976 18.677 1.00 82.00 84 VAL A CA 1
ATOM 683 C C . VAL A 1 84 ? -4.799 6.790 17.683 1.00 82.00 84 VAL A C 1
ATOM 685 O O . VAL A 1 84 ? -3.598 6.566 17.559 1.00 82.00 84 VAL A O 1
ATOM 688 N N . TRP A 1 85 ? -5.447 7.718 16.983 1.00 79.25 85 TRP A N 1
ATOM 689 C CA . TRP A 1 85 ? -4.832 8.565 15.950 1.00 79.25 85 TRP A CA 1
ATOM 690 C C . TRP A 1 85 ? -4.296 9.877 16.533 1.00 79.25 85 TRP A C 1
ATOM 692 O O . TRP A 1 85 ? -3.323 10.444 16.047 1.00 79.25 85 TRP A O 1
ATOM 702 N N . GLY A 1 86 ? -4.898 10.338 17.633 1.00 74.81 86 GLY A N 1
ATOM 703 C CA . GLY A 1 86 ? -4.487 11.546 18.337 1.00 74.81 86 GLY A CA 1
ATOM 704 C C . GLY A 1 86 ? -5.091 11.636 19.735 1.00 74.81 86 GLY A C 1
ATOM 705 O O . GLY A 1 86 ? -5.671 10.687 20.251 1.00 74.81 86 GLY A O 1
ATOM 706 N N . LYS A 1 87 ? -4.986 12.811 20.370 1.00 69.62 87 LYS A N 1
ATOM 707 C CA . LYS A 1 87 ? -5.477 13.020 21.749 1.00 69.62 87 LYS A CA 1
ATOM 708 C C . LYS A 1 87 ? -6.995 12.852 21.903 1.00 69.62 87 LYS A C 1
ATOM 710 O O . LYS A 1 87 ? -7.462 12.655 23.019 1.00 69.62 87 LYS A O 1
ATOM 715 N N . ARG A 1 88 ? -7.755 13.009 20.815 1.00 72.19 88 ARG A N 1
ATOM 716 C CA . ARG A 1 88 ? -9.227 12.955 20.804 1.00 72.19 88 ARG A CA 1
ATOM 717 C C . ARG A 1 88 ? -9.788 11.971 19.779 1.00 72.19 88 ARG A C 1
ATOM 719 O O . ARG A 1 88 ? -10.930 11.558 19.926 1.00 72.19 88 ARG A O 1
ATOM 726 N N . ASP A 1 89 ? -8.987 11.573 18.793 1.00 76.25 89 ASP A N 1
ATOM 727 C CA . ASP A 1 89 ? -9.414 10.676 17.725 1.00 76.25 89 ASP A CA 1
ATOM 728 C C . ASP A 1 89 ? -9.064 9.233 18.032 1.00 76.25 89 ASP A C 1
ATOM 730 O O . ASP A 1 89 ? -7.895 8.838 18.092 1.00 76.25 89 ASP A O 1
ATOM 734 N N . VAL A 1 90 ? -10.117 8.444 18.213 1.00 78.75 90 VAL A N 1
ATOM 735 C CA . VAL A 1 90 ? -10.018 7.040 18.567 1.00 78.75 90 VAL A CA 1
ATOM 736 C C . VAL A 1 90 ? -11.016 6.246 17.737 1.00 78.75 90 VAL A C 1
ATOM 738 O O . VAL A 1 90 ? -12.205 6.552 17.728 1.00 78.75 90 VAL A O 1
ATOM 741 N N . THR A 1 91 ? -10.529 5.227 17.040 1.00 81.56 91 THR A N 1
ATOM 742 C CA . THR A 1 91 ? -11.365 4.235 16.361 1.00 81.56 91 THR A CA 1
ATOM 743 C C . THR A 1 91 ? -11.535 3.042 17.291 1.00 81.56 91 THR A C 1
ATOM 745 O O . THR A 1 91 ? -10.546 2.420 17.691 1.00 81.56 91 THR A O 1
ATOM 748 N N . GLU A 1 92 ? -12.778 2.734 17.654 1.00 81.06 92 GLU A N 1
ATOM 749 C CA . GLU A 1 92 ? -13.095 1.591 18.511 1.00 81.06 92 GLU A CA 1
ATOM 750 C C . GLU A 1 92 ? -13.016 0.248 17.770 1.00 81.06 92 GLU A C 1
ATOM 752 O O . GLU A 1 92 ? -12.859 0.164 16.547 1.00 81.06 92 GLU A O 1
ATOM 757 N N . GLU A 1 93 ? -13.083 -0.830 18.545 1.00 82.88 93 GLU A N 1
ATOM 758 C CA . GLU A 1 93 ? -13.111 -2.190 18.019 1.00 82.88 93 GLU A CA 1
ATOM 759 C C . GLU A 1 93 ? -14.434 -2.458 17.291 1.00 82.88 93 GLU A C 1
ATOM 761 O O . GLU A 1 93 ? -15.503 -2.033 17.724 1.00 82.88 93 GLU A O 1
ATOM 766 N N . GLY A 1 94 ? -14.373 -3.185 16.176 1.00 80.25 94 GLY A N 1
ATOM 767 C CA . GLY A 1 94 ? -15.547 -3.557 15.390 1.00 80.25 94 GLY A CA 1
ATOM 768 C C . GLY A 1 94 ? -15.882 -2.619 14.226 1.00 80.25 94 GLY A C 1
ATOM 769 O O . GLY A 1 94 ? -16.793 -2.948 13.460 1.00 80.25 94 GLY A O 1
ATOM 770 N N . CYS A 1 95 ? -15.145 -1.518 14.043 1.00 82.50 95 CYS A N 1
ATOM 771 C CA . CYS A 1 95 ? -15.240 -0.679 12.846 1.00 82.50 95 CYS A CA 1
ATOM 772 C C . CYS A 1 95 ? -14.798 -1.447 11.594 1.00 82.50 95 CYS A C 1
ATOM 774 O O . CYS A 1 95 ? -13.927 -2.322 11.652 1.00 82.50 95 CYS A O 1
ATOM 776 N N . SER A 1 96 ? -15.403 -1.124 10.450 1.00 86.25 96 SER A N 1
ATOM 777 C CA . SER A 1 96 ? -15.013 -1.734 9.182 1.00 86.25 96 SER A CA 1
ATOM 778 C C . SER A 1 96 ? -13.673 -1.165 8.702 1.00 86.25 96 SER A C 1
ATOM 780 O O . SER A 1 96 ? -13.343 -0.002 8.951 1.00 86.25 96 SER A O 1
ATOM 782 N N . LEU A 1 97 ? -12.866 -1.985 8.022 1.00 86.38 97 LEU A N 1
ATOM 783 C CA . LEU A 1 97 ? -11.536 -1.555 7.581 1.00 86.38 97 LEU A CA 1
ATOM 784 C C . LEU A 1 97 ? -11.601 -0.515 6.451 1.00 86.38 97 LEU A C 1
ATOM 786 O O . LEU A 1 97 ? -10.651 0.242 6.261 1.00 86.38 97 LEU A O 1
ATOM 790 N N . ILE A 1 98 ? -12.719 -0.468 5.718 1.00 85.62 98 ILE A N 1
ATOM 791 C CA . ILE A 1 98 ? -12.959 0.543 4.684 1.00 85.62 98 ILE A CA 1
ATOM 792 C C . ILE A 1 98 ? -13.165 1.934 5.294 1.00 85.62 98 ILE A C 1
ATOM 794 O O . ILE A 1 98 ? -12.491 2.863 4.859 1.00 85.62 98 ILE A O 1
ATOM 798 N N . ASP A 1 99 ? -13.969 2.055 6.357 1.00 83.81 99 ASP A N 1
ATOM 799 C CA . ASP A 1 99 ? -14.199 3.339 7.042 1.00 83.81 99 ASP A CA 1
ATOM 800 C C . ASP A 1 99 ? -12.886 3.898 7.607 1.00 83.81 99 ASP A C 1
ATOM 802 O O . ASP A 1 99 ? -12.620 5.100 7.562 1.00 83.81 99 ASP A O 1
ATOM 806 N N . LEU A 1 100 ? -12.031 3.003 8.116 1.00 85.19 100 LEU A N 1
ATOM 807 C CA . LEU A 1 100 ? -10.716 3.366 8.633 1.00 85.19 100 LEU A CA 1
ATOM 808 C C . LEU A 1 100 ? -9.798 3.901 7.531 1.00 85.19 100 LEU A C 1
ATOM 810 O O . LEU A 1 100 ? -9.148 4.928 7.709 1.00 85.19 100 LEU A O 1
ATOM 814 N N . ALA A 1 101 ? -9.744 3.207 6.395 1.00 83.81 101 ALA A N 1
ATOM 815 C CA . ALA A 1 101 ? -8.898 3.598 5.277 1.00 83.81 101 ALA A CA 1
ATOM 816 C C . ALA A 1 101 ? -9.358 4.920 4.638 1.00 83.81 101 ALA A C 1
ATOM 818 O O . ALA A 1 101 ? -8.520 5.734 4.251 1.00 83.81 101 ALA A O 1
ATOM 819 N N . GLU A 1 102 ? -10.671 5.161 4.568 1.00 80.94 102 GLU A N 1
ATOM 820 C CA . GLU A 1 102 ? -11.224 6.435 4.101 1.00 80.94 102 GLU A CA 1
ATOM 821 C C . GLU A 1 102 ? -10.897 7.581 5.062 1.00 80.94 102 GLU A C 1
ATOM 823 O O . GLU A 1 102 ? -10.392 8.609 4.605 1.00 80.94 102 GLU A O 1
ATOM 828 N N . LYS A 1 103 ? -11.076 7.386 6.379 1.00 78.81 103 LYS A N 1
ATOM 829 C CA . LYS A 1 103 ? -10.743 8.398 7.398 1.00 78.81 103 LYS A CA 1
ATOM 830 C C . LYS A 1 103 ? -9.288 8.867 7.285 1.00 78.81 103 LYS A C 1
ATOM 832 O O . LYS A 1 103 ? -9.042 10.067 7.192 1.00 78.81 103 LYS A O 1
ATOM 837 N N . VAL A 1 104 ? -8.346 7.924 7.212 1.00 75.06 104 VAL A N 1
ATOM 838 C CA . VAL A 1 104 ? -6.907 8.230 7.110 1.00 75.06 104 VAL A CA 1
ATOM 839 C C . VAL A 1 104 ? -6.584 8.955 5.805 1.00 75.06 104 VAL A C 1
ATOM 841 O O . VAL A 1 104 ? -5.856 9.9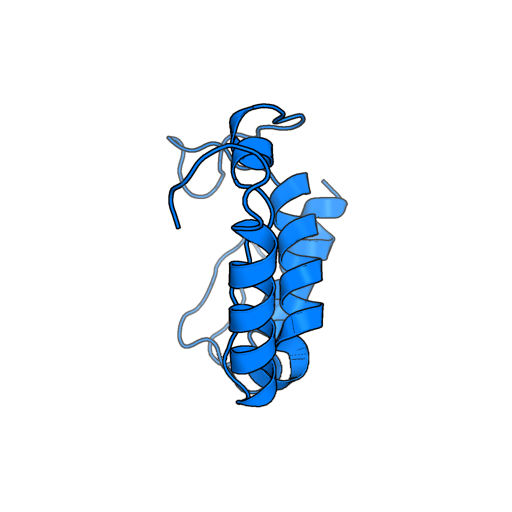42 5.810 1.00 75.06 104 VAL A O 1
ATOM 844 N N . SER A 1 105 ? -7.169 8.517 4.685 1.00 66.44 105 SER A N 1
ATOM 845 C CA . SER A 1 105 ? -6.894 9.134 3.383 1.00 66.44 105 SER A CA 1
ATOM 846 C C . SER A 1 105 ? -7.334 10.598 3.293 1.00 66.44 105 SER A C 1
ATOM 848 O O . SER A 1 105 ? -6.701 11.377 2.587 1.00 66.44 105 SER A O 1
ATOM 850 N N . VAL A 1 106 ? -8.412 10.978 3.986 1.00 61.12 106 VAL A N 1
ATOM 851 C CA . VAL A 1 106 ? -8.921 12.356 3.988 1.00 61.12 106 VAL A CA 1
ATOM 852 C C . VAL A 1 106 ? -8.083 13.235 4.912 1.00 61.12 106 VAL A C 1
ATOM 854 O O . VAL A 1 106 ? -7.706 14.331 4.510 1.00 61.12 106 VAL A O 1
ATOM 857 N N . GLU A 1 107 ? -7.742 12.748 6.107 1.00 62.22 107 GLU A N 1
ATOM 858 C CA . GLU A 1 107 ? -6.923 13.492 7.073 1.00 62.22 107 GLU A CA 1
ATOM 859 C C . GLU A 1 107 ? -5.513 13.779 6.528 1.00 62.22 107 GLU A C 1
ATOM 861 O O . GLU A 1 107 ? -5.050 14.918 6.607 1.00 62.22 107 GLU A O 1
ATOM 866 N N . GLU A 1 108 ? -4.868 12.796 5.889 1.00 61.03 108 GLU A N 1
ATOM 867 C CA . GLU A 1 108 ? -3.523 12.946 5.308 1.00 61.03 108 GLU A CA 1
ATOM 868 C C . GLU A 1 108 ? -3.469 13.857 4.069 1.00 61.03 108 GLU A C 1
ATOM 870 O O . GLU A 1 108 ? -2.399 14.354 3.737 1.00 61.03 108 GLU A O 1
ATOM 875 N N . LEU A 1 109 ? -4.596 14.094 3.386 1.00 53.50 109 LEU A N 1
ATOM 876 C CA . LEU A 1 109 ? -4.683 15.039 2.259 1.00 53.50 109 LEU A CA 1
ATOM 877 C C . LEU A 1 109 ? -5.011 16.476 2.697 1.00 53.50 109 LEU A C 1
ATOM 879 O O . LEU A 1 109 ? -4.945 17.389 1.873 1.00 53.50 109 LEU A O 1
ATOM 883 N N . THR A 1 110 ? -5.421 16.671 3.953 1.00 50.59 110 THR A N 1
ATOM 884 C CA . THR A 1 110 ? -5.753 17.989 4.531 1.00 50.59 110 THR A CA 1
ATOM 885 C C . THR A 1 110 ? -4.645 18.587 5.401 1.00 50.59 110 THR A C 1
ATOM 887 O O . THR A 1 110 ? -4.779 19.734 5.834 1.00 50.59 110 THR A O 1
ATOM 890 N N . LEU A 1 111 ? -3.582 17.819 5.654 1.00 44.72 111 LEU A N 1
ATOM 891 C CA . LEU A 1 111 ? -2.337 18.251 6.298 1.00 44.72 111 LEU A CA 1
ATOM 892 C C . LEU A 1 111 ? -1.341 18.764 5.254 1.00 44.72 111 LEU A C 1
ATOM 894 O O . LEU A 1 111 ? -0.603 19.712 5.605 1.00 44.72 111 LEU A O 1
#

Secondary structure (DSSP, 8-state):
---STTSSHHHHHHHHHHHHHHTTPPP---S-THHHHH--S--EE-SS-TT-EE-HHHHHHHHHHHHHHHHHHHTT-B-SS-EE-SSS-EEPTT-BHHHHHHHHHHHHHH-

Sequence (111 aa):
LYGEKTTGKTMVLCHTVHYCARQNWVIVHIPDAHLWVKNCKELLPSSYNKERLDQPVEAAKWLKNFTTTNGKLLAQIKTKQKYVWGKRDVTEEGCSLIDLAEKVSVEELTL

Organism: NCBI:t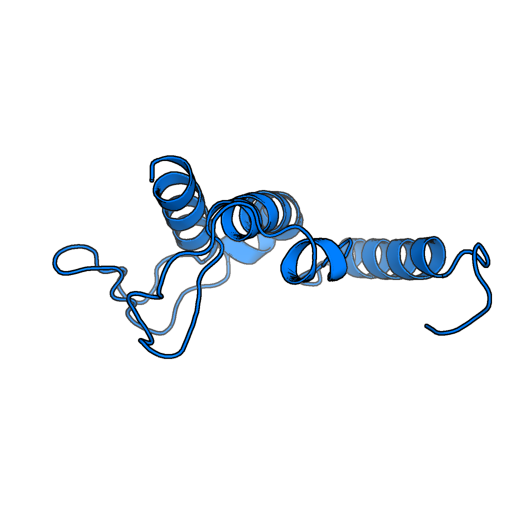xid1970185

Foldseek 3Di:
DDDDPPPCPLVVVVVVQVVCLVVLHQDQDDNDPVCVPPVQPDWDQDPVDNVDTDRLVVLLVSLVVSCVSNVVVQQVDWAQDKDDPDPPDIDDGGDGRSVVSVVSSVVSVVD

pLDDT: mean 84.93, std 9.32, range [44.72, 95.44]

Radius of gyration: 16.6 Å; chains: 1; bounding box: 33×34×42 Å

InterPro domains:
  IPR008092 Small ribosomal subunit protein mS29, metazoa [PR01716] (18-29)
  IPR008092 Small ribosomal subunit protein mS29, metazoa [PR01716] (56-70)
  IPR008092 Small ribosomal subunit protein mS29, metazoa [PR01716] (83-94)
  IPR019368 Small ribosomal subunit protein mS29 [PF10236] (1-104)
  IPR019368 Small ribosomal subunit protein mS29 [PTHR12810] (1-103)